Protein AF-A0A7X7ASI9-F1 (afdb_monomer_lite)

Sequence (120 aa):
MNRLFRPIKEGFKGLFRHFGMSLSAISAVTVTLVILGSFILLYENIQSITTRIEESVQIYVKIERNAEDNVDAQTAQMDSIDGVATITFISKEEEIQNWIEQLGPEYEPYQSENNPLLDA

Secondary structure (DSSP, 8-state):
--GGGHHHHHHHHHHHHTHHHHHHHHHHHHHHHHHHHHHHHHHHHHHHHHHHHHHHT-------TT--S-HHHHHHHHHTSTT--------HHHHHHHHHHHH-GGGGGGTTS-------

Foldseek 3Di:
DDPPCVVVVVVVVVCVVPVVVNVVVVVVVVVVVVVVVVVVVVVVVVVVVVVVVVVVPDDDDFDDPPPDDDVPVVVVVVVPDPPDDDDDKDALLRVLVVCCVPVHDVSVVLNPDPRPGGID

Radius of gyration: 29.68 Å; chains: 1; bounding box: 71×32×71 Å

Structure (mmCIF, N/CA/C/O backbone):
data_AF-A0A7X7ASI9-F1
#
_entry.id   AF-A0A7X7ASI9-F1
#
loop_
_atom_site.group_PDB
_atom_site.id
_atom_site.type_symbol
_atom_site.label_atom_id
_atom_site.label_alt_id
_atom_site.label_comp_id
_atom_site.label_asym_id
_atom_site.label_entity_id
_atom_site.label_seq_id
_atom_site.pdbx_PDB_ins_code
_atom_site.Cartn_x
_atom_site.Cartn_y
_atom_site.Cartn_z
_atom_site.occupancy
_atom_site.B_iso_or_equiv
_atom_site.auth_seq_id
_atom_site.auth_comp_id
_atom_site.auth_asym_id
_atom_site.auth_atom_id
_atom_site.pdbx_PDB_model_num
ATOM 1 N N . MET A 1 1 ? 48.866 1.786 -21.055 1.00 53.94 1 MET A N 1
ATOM 2 C CA . MET A 1 1 ? 47.589 2.521 -21.189 1.00 53.94 1 MET A CA 1
ATOM 3 C C . MET A 1 1 ? 46.451 1.540 -21.508 1.00 53.94 1 MET A C 1
ATOM 5 O O . MET A 1 1 ? 46.259 1.150 -22.650 1.00 53.94 1 MET A O 1
ATOM 9 N N . ASN A 1 2 ? 45.811 1.037 -20.451 1.00 63.94 2 ASN A N 1
ATOM 10 C CA . ASN A 1 2 ? 44.499 0.381 -20.319 1.00 63.94 2 ASN A CA 1
ATOM 11 C C . ASN A 1 2 ? 43.841 -0.306 -21.544 1.00 63.94 2 ASN A C 1
ATOM 13 O O . ASN A 1 2 ? 42.882 0.205 -22.119 1.00 63.94 2 ASN A O 1
ATOM 17 N N . ARG A 1 3 ? 44.267 -1.542 -21.859 1.00 75.50 3 ARG A N 1
ATOM 18 C CA . ARG A 1 3 ? 43.622 -2.430 -22.858 1.00 75.50 3 ARG A CA 1
ATOM 19 C C . ARG A 1 3 ? 42.165 -2.794 -22.518 1.00 75.50 3 ARG A C 1
ATOM 21 O O . ARG A 1 3 ? 41.382 -3.012 -23.432 1.00 75.50 3 ARG A O 1
ATOM 28 N N . LEU A 1 4 ? 41.799 -2.790 -21.233 1.00 81.94 4 LEU A N 1
ATOM 29 C CA . LEU A 1 4 ? 40.447 -3.088 -20.728 1.00 81.94 4 LEU A CA 1
ATOM 30 C C . LEU A 1 4 ? 39.385 -2.050 -21.120 1.00 81.94 4 LEU A C 1
ATOM 32 O O . LEU A 1 4 ? 38.223 -2.395 -21.284 1.00 81.94 4 LEU A O 1
ATOM 36 N N . PHE A 1 5 ? 39.773 -0.789 -21.315 1.00 83.81 5 PHE A N 1
ATOM 37 C CA . PHE A 1 5 ? 38.831 0.283 -21.661 1.00 83.81 5 PHE A CA 1
ATOM 38 C C . PHE A 1 5 ? 38.628 0.433 -23.174 1.00 83.81 5 PHE A C 1
ATOM 40 O O . PHE A 1 5 ? 37.721 1.137 -23.621 1.00 83.81 5 PHE A O 1
ATOM 47 N N . ARG A 1 6 ? 39.465 -0.230 -23.984 1.00 85.06 6 ARG A N 1
ATOM 48 C CA . ARG A 1 6 ? 39.399 -0.148 -25.445 1.00 85.06 6 ARG A CA 1
ATOM 49 C C . ARG A 1 6 ? 38.100 -0.744 -26.021 1.00 85.06 6 ARG A C 1
ATOM 51 O O . ARG A 1 6 ? 37.491 -0.050 -26.830 1.00 85.06 6 ARG A O 1
ATOM 58 N N . PRO A 1 7 ? 37.616 -1.924 -25.580 1.00 86.06 7 PRO A N 1
ATOM 59 C CA . PRO A 1 7 ? 36.377 -2.515 -26.090 1.00 86.06 7 PRO A CA 1
ATOM 60 C C . PRO A 1 7 ? 35.137 -1.674 -25.781 1.00 86.06 7 PRO A C 1
ATOM 62 O O . PRO A 1 7 ? 34.274 -1.525 -26.636 1.00 86.06 7 PRO A O 1
ATOM 65 N N . ILE A 1 8 ? 35.071 -1.059 -24.594 1.00 88.25 8 ILE A N 1
ATOM 66 C CA . ILE A 1 8 ? 33.978 -0.147 -24.221 1.00 88.25 8 ILE A CA 1
ATOM 67 C C . ILE A 1 8 ? 33.984 1.064 -25.161 1.00 88.25 8 ILE A C 1
ATOM 69 O O . ILE A 1 8 ? 32.969 1.390 -25.770 1.00 88.25 8 ILE A O 1
ATOM 73 N N . LYS A 1 9 ? 35.150 1.692 -25.359 1.00 87.00 9 LYS A N 1
ATOM 74 C CA . LYS A 1 9 ? 35.304 2.833 -26.274 1.00 87.00 9 LYS A CA 1
ATOM 75 C C . LYS A 1 9 ? 34.948 2.479 -27.724 1.00 87.00 9 LYS A C 1
ATOM 77 O O . LYS A 1 9 ? 34.314 3.278 -28.411 1.00 87.00 9 LYS A O 1
ATOM 82 N N . GLU A 1 10 ? 35.359 1.306 -28.197 1.00 85.69 10 GLU A N 1
ATOM 83 C CA . GLU A 1 10 ? 35.044 0.806 -29.541 1.00 85.69 10 GLU A CA 1
ATOM 84 C C . GLU A 1 10 ? 33.550 0.477 -29.689 1.00 85.69 10 GLU A C 1
ATOM 86 O O . GLU A 1 10 ? 32.953 0.843 -30.701 1.00 85.69 10 GLU A O 1
ATOM 91 N N . GLY A 1 11 ? 32.924 -0.103 -28.661 1.00 84.44 11 GLY A N 1
ATOM 92 C CA . GLY A 1 11 ? 31.486 -0.372 -28.608 1.00 84.44 11 GLY A CA 1
ATOM 93 C C . GLY A 1 11 ? 30.643 0.902 -28.664 1.00 84.44 11 GLY A C 1
ATOM 94 O O . GLY A 1 11 ? 29.754 1.008 -29.506 1.00 84.44 11 GLY A O 1
ATOM 95 N N . PHE A 1 12 ? 30.978 1.918 -27.859 1.00 86.12 12 PHE A N 1
ATOM 96 C CA . PHE A 1 12 ? 30.334 3.236 -27.931 1.00 86.12 12 PHE A CA 1
ATOM 97 C C . PHE A 1 12 ? 30.513 3.879 -29.312 1.00 86.12 12 PHE A C 1
ATOM 99 O O . PHE A 1 12 ? 29.557 4.392 -29.890 1.00 86.12 12 PHE A O 1
ATOM 106 N N . LYS A 1 13 ? 31.717 3.810 -29.894 1.00 85.44 13 LYS A N 1
ATOM 107 C CA . LYS A 1 13 ? 31.961 4.323 -31.251 1.00 85.44 13 LYS A CA 1
ATOM 108 C C . LYS A 1 13 ? 31.124 3.581 -32.305 1.00 85.44 13 LYS A C 1
ATOM 110 O O . LYS A 1 13 ? 30.665 4.202 -33.262 1.00 85.44 13 LYS A O 1
ATOM 115 N N . GLY A 1 14 ? 30.906 2.278 -32.122 1.00 83.88 14 GLY A N 1
ATOM 116 C CA . GLY A 1 14 ? 30.018 1.457 -32.946 1.00 83.88 14 GLY A CA 1
ATOM 117 C C . GLY A 1 14 ? 28.549 1.875 -32.842 1.00 83.88 14 GLY A C 1
ATOM 1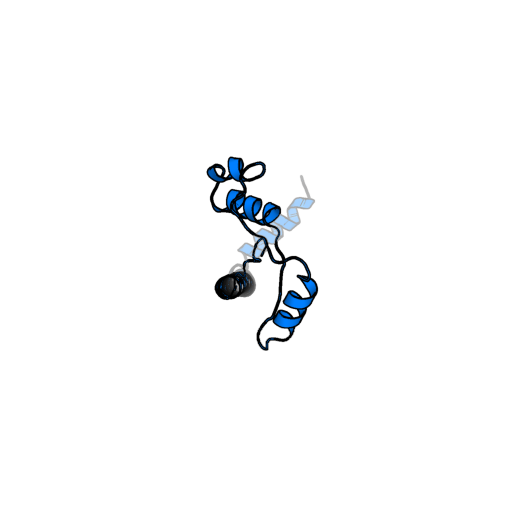18 O O . GLY A 1 14 ? 27.908 2.057 -33.873 1.00 83.88 14 GLY A O 1
ATOM 119 N N . LEU A 1 15 ? 28.056 2.115 -31.623 1.00 83.81 15 LEU A N 1
ATOM 120 C CA . LEU A 1 15 ? 26.712 2.640 -31.339 1.00 83.81 15 LEU A CA 1
ATOM 121 C C . LEU A 1 15 ? 26.442 3.965 -32.066 1.00 83.81 15 LEU A C 1
ATOM 123 O O . LEU A 1 15 ? 25.432 4.097 -32.751 1.00 83.81 15 LEU A O 1
ATOM 127 N N . PHE A 1 16 ? 27.371 4.923 -31.988 1.00 81.19 16 PHE A N 1
ATOM 128 C CA . PHE A 1 16 ? 27.230 6.206 -32.689 1.00 81.19 16 PHE A CA 1
ATOM 129 C C . PHE A 1 16 ? 27.257 6.058 -34.214 1.00 81.19 16 PHE A C 1
ATOM 131 O O . PHE A 1 16 ? 26.543 6.770 -34.915 1.00 81.19 16 PHE A O 1
ATOM 138 N N . ARG A 1 17 ? 28.053 5.125 -34.752 1.00 86.06 17 ARG A N 1
ATOM 139 C CA . ARG A 1 17 ? 28.129 4.894 -36.204 1.00 86.06 17 ARG A CA 1
ATOM 140 C C . ARG A 1 17 ? 26.894 4.175 -36.759 1.00 86.06 17 ARG A C 1
ATOM 142 O O . ARG A 1 17 ? 26.557 4.374 -37.921 1.00 86.06 17 ARG A O 1
ATOM 149 N N . HIS A 1 18 ? 26.218 3.369 -35.941 1.00 88.00 18 HIS A N 1
ATOM 150 C CA . HIS A 1 18 ? 25.003 2.628 -36.297 1.00 88.00 18 HIS A CA 1
ATOM 151 C C . HIS A 1 18 ? 23.768 3.149 -35.550 1.00 88.00 18 HIS A C 1
ATOM 153 O O . HIS A 1 18 ? 22.885 2.378 -35.172 1.00 88.00 18 HIS A O 1
ATOM 159 N N . PHE A 1 19 ? 23.691 4.472 -35.376 1.00 82.50 19 PHE A N 1
ATOM 160 C CA . PHE A 1 19 ? 22.685 5.123 -34.539 1.00 82.50 19 PHE A CA 1
ATOM 161 C C . PHE A 1 19 ? 21.245 4.731 -34.895 1.00 82.50 19 PHE A C 1
ATOM 163 O O . PHE A 1 19 ? 20.459 4.456 -33.999 1.00 82.50 19 PHE A O 1
ATOM 170 N N . GLY A 1 20 ? 20.907 4.620 -36.185 1.00 87.38 20 GLY A N 1
ATOM 171 C CA . GLY A 1 20 ? 19.554 4.243 -36.613 1.00 87.38 20 GLY A CA 1
ATOM 172 C C . GLY A 1 20 ? 19.117 2.850 -36.138 1.00 87.38 20 GLY A C 1
ATOM 173 O O . GLY A 1 20 ? 18.009 2.690 -35.633 1.00 87.38 20 GLY A O 1
ATOM 174 N N . MET A 1 21 ? 19.997 1.848 -36.235 1.00 89.31 21 MET A N 1
ATOM 175 C CA . MET A 1 21 ? 19.692 0.483 -35.784 1.00 89.31 21 MET A CA 1
ATOM 176 C C . MET A 1 21 ? 19.679 0.393 -34.254 1.00 89.31 21 MET A C 1
ATOM 178 O O . MET A 1 21 ? 18.785 -0.219 -33.674 1.00 89.31 21 MET A O 1
ATOM 182 N N . SER A 1 22 ? 20.640 1.038 -33.588 1.00 90.00 22 SER A N 1
ATOM 183 C CA . SER A 1 22 ? 20.700 1.055 -32.127 1.00 90.00 22 SER A CA 1
ATOM 184 C C . SER A 1 22 ? 19.521 1.799 -31.498 1.00 90.00 22 SER A C 1
ATOM 186 O O . SER A 1 22 ? 18.979 1.328 -30.502 1.00 90.00 22 SER A O 1
ATOM 188 N N . LEU A 1 23 ? 19.073 2.908 -32.093 1.00 89.81 23 LEU A N 1
ATOM 189 C CA . LEU A 1 23 ? 17.911 3.662 -31.621 1.00 89.81 23 LEU A CA 1
ATOM 190 C C . LEU A 1 23 ? 16.630 2.827 -31.704 1.00 89.81 23 LEU A C 1
ATOM 192 O O . LEU A 1 23 ? 15.835 2.850 -30.771 1.00 89.81 23 LEU A O 1
ATOM 196 N N . SER A 1 24 ? 16.463 2.052 -32.781 1.00 91.56 24 SER A N 1
ATOM 197 C CA . SER A 1 24 ? 15.323 1.142 -32.938 1.00 91.56 24 SER A CA 1
ATOM 198 C C . SER A 1 24 ? 15.297 0.038 -31.879 1.00 91.56 24 SER A C 1
ATOM 200 O O . SER A 1 24 ? 14.227 -0.343 -31.415 1.00 91.56 24 SER A O 1
ATOM 202 N N . ALA A 1 25 ? 16.459 -0.501 -31.506 1.00 92.44 25 ALA A N 1
ATOM 203 C CA . ALA A 1 25 ? 16.537 -1.512 -30.456 1.00 92.44 25 ALA A CA 1
ATOM 204 C C . ALA A 1 25 ? 16.245 -0.906 -29.074 1.00 92.44 25 ALA A C 1
ATOM 206 O O . ALA A 1 25 ? 15.501 -1.490 -28.289 1.00 92.44 25 ALA A O 1
ATOM 207 N N . ILE A 1 26 ? 16.786 0.286 -28.796 1.00 93.25 26 ILE A N 1
ATOM 208 C CA . ILE A 1 26 ? 16.541 1.004 -27.540 1.00 93.25 26 ILE A CA 1
ATOM 209 C C . ILE A 1 26 ? 15.058 1.345 -27.408 1.00 93.25 26 ILE A C 1
ATOM 211 O O . ILE A 1 26 ? 14.484 1.062 -26.365 1.00 93.25 26 ILE A O 1
ATOM 215 N N . SER A 1 27 ? 14.419 1.884 -28.451 1.00 94.31 27 SER A N 1
ATOM 216 C CA . SER A 1 27 ? 13.003 2.260 -28.390 1.00 94.31 27 SER A CA 1
ATOM 217 C C . SER A 1 27 ? 12.095 1.060 -28.136 1.00 94.31 27 SER A C 1
AT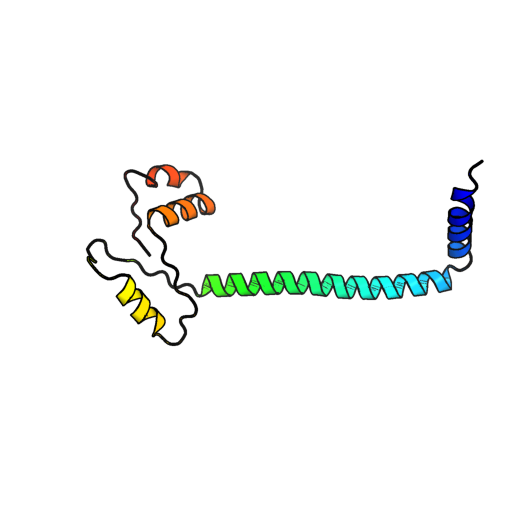OM 219 O O . SER A 1 27 ? 11.187 1.159 -27.315 1.00 94.31 27 SER A O 1
ATOM 221 N N . ALA A 1 28 ? 12.370 -0.088 -28.762 1.00 94.44 28 ALA A N 1
ATOM 222 C CA . ALA A 1 28 ? 11.625 -1.318 -28.513 1.00 94.44 28 ALA A CA 1
ATOM 223 C C . ALA A 1 28 ? 11.711 -1.744 -27.037 1.00 94.44 28 ALA A C 1
ATOM 225 O O . ALA A 1 28 ? 10.687 -2.022 -26.415 1.00 94.44 28 ALA A O 1
ATOM 226 N N . VAL A 1 29 ? 12.914 -1.726 -26.453 1.00 96.19 29 VAL A N 1
ATOM 227 C CA . VAL A 1 29 ? 13.122 -2.039 -25.028 1.00 96.19 29 VAL A CA 1
ATOM 228 C C . VAL A 1 29 ? 12.499 -0.975 -24.120 1.00 96.19 29 VAL A C 1
ATOM 230 O O . VAL A 1 29 ? 11.932 -1.294 -23.081 1.00 96.19 29 VAL A O 1
ATOM 233 N N . THR A 1 30 ? 12.560 0.302 -24.492 1.00 97.38 30 THR A N 1
ATOM 234 C CA . THR A 1 30 ? 11.916 1.374 -23.726 1.00 97.38 30 THR A CA 1
ATOM 235 C C . THR A 1 30 ? 10.407 1.181 -23.684 1.00 97.38 30 THR A C 1
ATOM 237 O O . THR A 1 30 ? 9.824 1.299 -22.614 1.00 97.38 30 THR A O 1
ATOM 240 N N . VAL A 1 31 ? 9.770 0.842 -24.807 1.00 97.44 31 VAL A N 1
ATOM 241 C CA . VAL A 1 31 ? 8.322 0.593 -24.849 1.00 97.44 31 VAL A CA 1
ATOM 242 C C . VAL A 1 31 ? 7.946 -0.575 -23.941 1.00 97.44 31 VAL A C 1
ATOM 244 O O . VAL A 1 31 ? 6.996 -0.452 -23.172 1.00 97.44 31 VAL A O 1
ATOM 247 N N . THR A 1 32 ? 8.700 -1.677 -23.960 1.00 97.12 32 THR A N 1
ATOM 248 C CA . THR A 1 32 ? 8.407 -2.812 -23.072 1.00 97.12 32 THR A CA 1
ATOM 249 C C . THR A 1 32 ? 8.599 -2.458 -21.600 1.00 97.12 32 THR A C 1
ATOM 251 O O . THR A 1 32 ? 7.760 -2.827 -20.782 1.00 97.12 32 THR A O 1
ATOM 254 N N . LEU A 1 33 ? 9.642 -1.697 -21.254 1.00 97.75 33 LEU A N 1
ATOM 255 C CA . LEU A 1 33 ? 9.862 -1.217 -19.887 1.00 97.75 33 LEU A CA 1
ATOM 256 C C . LEU A 1 33 ? 8.783 -0.236 -19.428 1.00 97.75 33 LEU A C 1
ATOM 258 O O . LEU A 1 33 ? 8.363 -0.306 -18.278 1.00 97.75 33 LEU A O 1
ATOM 262 N N . VAL A 1 34 ? 8.316 0.653 -20.306 1.00 98.06 34 VAL A N 1
ATOM 263 C CA . VAL A 1 34 ? 7.216 1.576 -20.001 1.00 98.06 34 VAL A CA 1
ATOM 264 C C . VAL A 1 34 ? 5.942 0.792 -19.729 1.00 98.06 34 VAL A C 1
ATOM 266 O O . VAL A 1 34 ? 5.316 1.015 -18.702 1.00 98.06 34 VAL A O 1
ATOM 269 N N . ILE A 1 35 ? 5.595 -0.166 -20.592 1.00 97.94 35 ILE A N 1
ATOM 270 C CA . ILE A 1 35 ? 4.415 -1.015 -20.396 1.00 97.94 35 ILE A CA 1
ATOM 271 C C . ILE A 1 35 ? 4.525 -1.787 -19.074 1.00 97.94 35 ILE A C 1
ATOM 273 O O . ILE A 1 35 ? 3.591 -1.765 -18.276 1.00 97.94 35 ILE A O 1
ATOM 277 N N . LEU A 1 36 ? 5.672 -2.422 -18.808 1.00 98.00 36 LEU A N 1
ATOM 278 C CA . LEU A 1 36 ? 5.912 -3.147 -17.559 1.00 98.00 36 LEU A CA 1
ATOM 279 C C . LEU A 1 36 ? 5.800 -2.226 -16.335 1.00 98.00 36 LEU A C 1
ATOM 281 O O . LEU A 1 36 ? 5.127 -2.568 -15.367 1.00 98.00 36 LEU A O 1
ATOM 285 N N . GLY A 1 37 ? 6.418 -1.046 -16.388 1.00 97.81 37 GLY A N 1
ATOM 286 C CA . GLY A 1 37 ? 6.343 -0.048 -15.325 1.00 97.81 37 GLY A CA 1
ATOM 287 C C . GLY A 1 37 ? 4.913 0.434 -15.085 1.00 97.81 37 GLY A C 1
ATOM 288 O O . GLY A 1 37 ? 4.484 0.529 -13.939 1.00 97.81 37 GLY A O 1
ATOM 289 N N . SER A 1 38 ? 4.139 0.664 -16.149 1.00 97.75 38 SER A N 1
ATOM 290 C CA . SER A 1 38 ? 2.720 1.007 -16.044 1.00 97.75 38 SER A CA 1
ATOM 291 C C . SER A 1 38 ? 1.913 -0.098 -15.369 1.00 97.75 38 SER A C 1
ATOM 293 O O . SER A 1 38 ? 1.084 0.211 -14.520 1.00 97.75 38 SER A O 1
ATOM 295 N N . PHE A 1 39 ? 2.168 -1.373 -15.679 1.00 97.75 39 PHE A N 1
ATOM 296 C CA . PHE A 1 39 ? 1.494 -2.483 -15.001 1.00 97.75 39 PHE A CA 1
ATOM 297 C C . PHE A 1 39 ? 1.810 -2.547 -13.510 1.00 97.75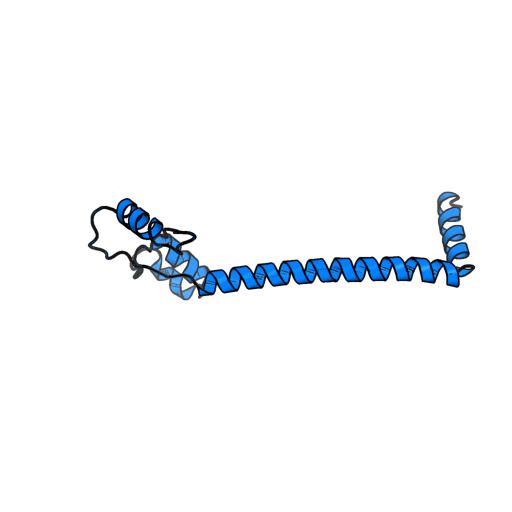 39 PHE A C 1
ATOM 299 O O . PHE A 1 39 ? 0.899 -2.782 -12.725 1.00 97.75 39 PHE A O 1
ATOM 306 N N . ILE A 1 40 ? 3.060 -2.304 -13.113 1.00 97.38 40 ILE A N 1
ATOM 307 C CA . ILE A 1 40 ? 3.435 -2.266 -11.693 1.00 97.38 40 ILE A CA 1
ATOM 308 C C . ILE A 1 40 ? 2.691 -1.129 -10.983 1.00 97.38 40 ILE A C 1
ATOM 310 O O . ILE A 1 40 ? 2.077 -1.354 -9.946 1.00 97.38 40 ILE A O 1
ATOM 314 N N . LEU A 1 41 ? 2.674 0.073 -11.569 1.00 97.06 41 LEU A N 1
ATOM 315 C CA . LEU A 1 41 ? 1.943 1.210 -10.999 1.00 97.06 41 LEU A CA 1
ATOM 316 C C . LEU A 1 41 ? 0.438 0.936 -10.884 1.00 97.06 41 LEU A C 1
ATOM 318 O O . LEU A 1 41 ? -0.174 1.281 -9.877 1.00 97.06 41 LEU A O 1
ATOM 322 N N . LEU A 1 42 ? -0.156 0.311 -11.903 1.00 96.56 42 LEU A N 1
ATOM 323 C CA . LEU A 1 42 ? -1.564 -0.080 -11.883 1.00 96.56 42 LEU A CA 1
ATOM 324 C C . LEU A 1 42 ? -1.844 -1.145 -10.824 1.00 96.56 42 LEU A C 1
ATOM 326 O O . LEU A 1 42 ? -2.842 -1.034 -10.123 1.00 96.56 42 LEU A O 1
ATOM 330 N N . TYR A 1 43 ? -0.980 -2.151 -10.696 1.00 96.00 43 TYR A N 1
ATOM 331 C CA . TYR A 1 43 ? -1.121 -3.207 -9.698 1.00 96.00 43 TYR A CA 1
ATOM 332 C C . TYR A 1 43 ? -1.150 -2.624 -8.284 1.00 96.00 43 TYR A C 1
ATOM 334 O O . TYR A 1 43 ? -2.114 -2.851 -7.560 1.00 96.00 43 TYR A O 1
ATOM 342 N N . GLU A 1 44 ? -0.162 -1.802 -7.931 1.00 96.25 44 GLU A N 1
ATOM 343 C CA . GLU A 1 44 ? -0.106 -1.146 -6.618 1.00 96.25 44 GLU A CA 1
ATOM 344 C C . GLU A 1 44 ? -1.321 -0.238 -6.382 1.00 96.25 44 GLU A C 1
ATOM 346 O O . GLU A 1 44 ? -1.889 -0.201 -5.290 1.00 96.25 44 GLU A O 1
ATOM 351 N N . ASN A 1 45 ? -1.775 0.471 -7.421 1.00 96.25 45 ASN A N 1
ATOM 352 C CA . ASN A 1 45 ? -2.957 1.316 -7.311 1.00 96.25 45 ASN A CA 1
ATOM 353 C C . ASN A 1 45 ? -4.233 0.501 -7.064 1.00 96.25 45 ASN A C 1
ATOM 355 O O . ASN A 1 45 ? -5.023 0.869 -6.199 1.00 96.25 45 ASN A O 1
ATOM 359 N N . ILE A 1 46 ? -4.413 -0.615 -7.776 1.00 94.81 46 ILE A N 1
ATOM 360 C CA . ILE A 1 46 ? -5.545 -1.524 -7.577 1.00 94.81 46 ILE A CA 1
ATOM 361 C C . ILE A 1 46 ? -5.510 -2.113 -6.170 1.00 94.81 46 ILE A C 1
ATOM 363 O O . ILE A 1 46 ? -6.541 -2.099 -5.509 1.00 94.81 46 ILE A O 1
ATOM 367 N N . GLN A 1 47 ? -4.348 -2.567 -5.687 1.00 92.19 47 GLN A N 1
ATOM 368 C CA . GLN A 1 47 ? -4.225 -3.078 -4.318 1.00 92.19 47 GLN A CA 1
ATOM 369 C C . GLN A 1 47 ? -4.650 -2.021 -3.293 1.00 92.19 47 GLN A C 1
ATOM 371 O O . GLN A 1 47 ? -5.491 -2.297 -2.443 1.00 92.19 47 GLN A O 1
ATOM 376 N N . SER A 1 48 ? -4.172 -0.779 -3.435 1.00 91.25 48 SER A N 1
ATOM 377 C CA . SER A 1 48 ? -4.588 0.313 -2.547 1.00 91.25 48 SER A CA 1
ATOM 378 C C . SER A 1 48 ? -6.089 0.608 -2.625 1.00 91.25 48 SER A C 1
ATOM 380 O O . SER A 1 48 ? -6.699 0.902 -1.599 1.00 91.25 48 SER A O 1
ATOM 382 N N . ILE A 1 49 ? -6.700 0.543 -3.812 1.00 90.81 49 ILE A N 1
ATOM 383 C CA . ILE A 1 49 ? -8.149 0.733 -3.971 1.00 90.81 49 ILE A CA 1
ATOM 384 C C . ILE A 1 49 ? -8.917 -0.394 -3.279 1.00 90.81 49 ILE A C 1
ATOM 386 O O . ILE A 1 49 ? -9.868 -0.104 -2.560 1.00 90.81 49 ILE A O 1
ATOM 390 N N . THR A 1 50 ? -8.508 -1.650 -3.467 1.00 88.44 50 THR A N 1
ATOM 391 C CA . THR A 1 50 ? -9.143 -2.807 -2.827 1.00 88.44 50 THR A CA 1
ATOM 392 C C . THR A 1 50 ? -9.114 -2.668 -1.311 1.00 88.44 50 THR A C 1
ATOM 394 O O . THR A 1 50 ? -10.174 -2.704 -0.697 1.00 88.44 50 THR A O 1
ATOM 397 N N . THR A 1 51 ? -7.948 -2.388 -0.719 1.00 85.38 51 THR A N 1
ATOM 398 C CA . THR A 1 51 ? -7.830 -2.199 0.736 1.00 85.38 51 THR A CA 1
ATOM 399 C C . THR A 1 51 ? -8.704 -1.048 1.234 1.00 85.38 51 THR A C 1
ATOM 401 O O . THR A 1 51 ? -9.417 -1.202 2.216 1.00 85.38 51 THR A O 1
ATOM 404 N N . ARG A 1 52 ? -8.750 0.087 0.522 1.00 82.81 52 ARG A N 1
ATOM 405 C CA . ARG A 1 52 ? -9.626 1.215 0.897 1.00 82.81 52 ARG A CA 1
ATOM 406 C C . ARG A 1 52 ? -11.114 0.865 0.830 1.00 82.81 52 ARG A C 1
ATOM 408 O O . ARG A 1 52 ? -11.906 1.386 1.615 1.00 82.81 52 ARG A O 1
ATOM 415 N N . ILE A 1 53 ? -11.518 0.041 -0.136 1.00 84.50 53 ILE A N 1
ATOM 416 C CA . ILE A 1 53 ? -12.903 -0.432 -0.245 1.00 84.50 53 ILE A CA 1
ATOM 417 C C . ILE A 1 53 ? -13.214 -1.395 0.902 1.00 84.50 53 ILE A C 1
ATOM 419 O O . ILE A 1 53 ? -14.263 -1.251 1.520 1.00 84.50 53 ILE A O 1
ATOM 423 N N . GLU A 1 54 ? -12.313 -2.326 1.217 1.00 78.81 54 GLU A N 1
ATOM 424 C CA . GLU A 1 54 ? -12.452 -3.234 2.363 1.00 78.81 54 GLU A CA 1
ATOM 425 C C . GLU A 1 54 ? -12.581 -2.458 3.679 1.00 78.81 54 GLU A C 1
ATOM 427 O O . GLU A 1 54 ? -13.517 -2.701 4.435 1.00 78.81 54 GLU A O 1
ATOM 432 N N . GLU A 1 55 ? -11.722 -1.458 3.905 1.00 79.00 55 GLU A N 1
ATOM 433 C CA . GLU A 1 55 ? -11.799 -0.535 5.047 1.00 79.00 55 GLU A CA 1
ATOM 434 C C . GLU A 1 55 ? -13.150 0.193 5.113 1.00 79.00 55 GLU A C 1
ATOM 436 O O . GLU A 1 55 ? -13.717 0.373 6.188 1.00 79.00 55 GLU A O 1
ATOM 441 N N . SER A 1 56 ? -13.713 0.577 3.963 1.00 76.31 56 SER A N 1
ATOM 442 C CA . SER A 1 56 ? -15.008 1.269 3.902 1.00 76.31 56 SER A CA 1
ATOM 443 C C . SER A 1 56 ? -16.204 0.372 4.251 1.00 76.31 56 SER A C 1
ATOM 445 O O . SER A 1 56 ? -17.287 0.891 4.519 1.00 76.31 56 SER A O 1
ATOM 447 N N . VAL A 1 57 ? -16.041 -0.956 4.225 1.00 81.31 57 VAL A N 1
ATOM 448 C CA . VAL A 1 57 ? -17.106 -1.947 4.482 1.00 81.31 57 VAL A CA 1
ATOM 449 C C . VAL A 1 57 ? -16.918 -2.631 5.849 1.00 81.31 57 VAL A C 1
ATOM 451 O O . VAL A 1 57 ? -17.514 -3.665 6.136 1.00 81.31 57 VAL A O 1
ATOM 454 N N . GLN A 1 58 ? -16.126 -2.039 6.743 1.00 80.25 58 GLN A N 1
ATOM 455 C CA . GLN A 1 58 ? -15.974 -2.535 8.109 1.00 80.25 58 GLN A CA 1
ATOM 456 C C . GLN A 1 58 ? -17.191 -2.172 8.972 1.00 80.25 58 GLN A C 1
ATOM 458 O O . GLN A 1 58 ? -17.647 -1.027 8.999 1.00 80.25 58 GLN A O 1
ATOM 463 N N . ILE A 1 59 ? -17.712 -3.158 9.706 1.00 82.00 59 ILE A N 1
ATOM 464 C CA . ILE A 1 59 ? -18.751 -2.962 10.720 1.00 82.00 59 ILE A CA 1
ATOM 465 C C . ILE A 1 59 ? -18.078 -3.061 12.082 1.00 82.00 59 ILE A C 1
ATOM 467 O O . ILE A 1 59 ? -17.546 -4.107 12.439 1.00 82.00 59 ILE A O 1
ATOM 471 N N . TYR A 1 60 ? -18.118 -1.969 12.837 1.00 83.12 60 TYR A N 1
ATOM 472 C CA . TYR A 1 60 ? -17.545 -1.906 14.174 1.00 83.12 60 TYR A CA 1
ATOM 473 C C . TYR A 1 60 ? -18.618 -2.260 15.214 1.00 83.12 60 TYR A C 1
ATOM 475 O O . TYR A 1 60 ? -19.627 -1.557 15.344 1.00 83.12 60 TYR A O 1
ATOM 483 N N . VAL A 1 61 ? -18.417 -3.362 15.935 1.00 83.44 61 VAL A N 1
ATOM 484 C CA . VAL A 1 61 ? -19.334 -3.875 16.963 1.00 83.44 61 VAL A CA 1
ATOM 485 C C . VAL A 1 61 ? -18.718 -3.598 18.331 1.00 83.44 61 VAL A C 1
ATOM 487 O O . VAL A 1 61 ? -17.523 -3.750 18.499 1.00 83.44 61 VAL A O 1
ATOM 490 N N . LYS A 1 62 ? -19.511 -3.142 19.306 1.00 84.31 62 LYS A N 1
ATOM 491 C CA . LYS A 1 62 ? -19.035 -2.877 20.675 1.00 84.31 62 LYS A CA 1
ATOM 492 C C . LYS A 1 62 ? -19.575 -3.929 21.621 1.00 84.31 62 LYS A C 1
ATOM 494 O O . LYS A 1 62 ? -20.788 -4.144 21.651 1.00 84.31 62 LYS A O 1
ATOM 499 N N . ILE A 1 63 ? -18.707 -4.499 22.446 1.00 81.44 63 ILE A N 1
ATOM 500 C CA . ILE A 1 63 ? -19.097 -5.417 23.511 1.00 81.44 63 ILE A CA 1
ATOM 501 C C . ILE A 1 63 ? -19.465 -4.601 24.754 1.00 81.44 63 ILE A C 1
ATOM 503 O O . ILE A 1 63 ? -18.697 -3.772 25.248 1.00 81.44 63 ILE A O 1
ATOM 507 N N . GLU A 1 64 ? -20.678 -4.796 25.267 1.00 79.69 64 GLU A N 1
ATOM 508 C CA . GLU A 1 64 ? -21.123 -4.110 26.481 1.00 79.69 64 GLU A CA 1
ATOM 509 C C . GLU A 1 64 ? -20.336 -4.586 27.714 1.00 79.69 64 GLU A C 1
ATOM 511 O O . GLU A 1 64 ? -20.079 -5.774 27.881 1.00 79.69 64 GLU A O 1
ATOM 516 N N . ARG A 1 65 ? -20.022 -3.672 28.649 1.00 70.00 65 ARG A N 1
ATOM 517 C CA . ARG A 1 65 ? -19.213 -3.963 29.859 1.00 70.00 65 ARG A CA 1
ATOM 518 C C . ARG A 1 65 ? -19.797 -5.046 30.778 1.00 70.00 65 ARG A C 1
ATOM 520 O O . ARG A 1 65 ? -19.073 -5.572 31.612 1.00 70.00 65 ARG A O 1
ATOM 527 N N . ASN A 1 66 ? -21.092 -5.331 30.648 1.00 67.00 66 ASN A N 1
ATOM 528 C CA . ASN A 1 66 ? -21.816 -6.317 31.453 1.00 67.00 66 ASN A CA 1
ATOM 529 C C . ASN A 1 66 ? -22.039 -7.645 30.712 1.00 67.00 66 ASN A C 1
ATOM 531 O O . ASN A 1 66 ? -22.771 -8.497 31.214 1.00 67.00 66 ASN A O 1
ATOM 535 N N . ALA A 1 67 ? -21.465 -7.817 29.518 1.00 65.56 67 ALA A N 1
ATOM 536 C CA . ALA A 1 67 ? -21.498 -9.079 28.794 1.00 65.56 67 ALA A CA 1
ATOM 537 C C . ALA A 1 67 ? -20.488 -10.053 29.425 1.00 65.56 67 ALA A C 1
ATOM 539 O O . ALA A 1 67 ? -19.424 -10.321 28.874 1.00 65.56 67 ALA A O 1
ATOM 540 N N . GLU A 1 68 ? -20.798 -10.549 30.623 1.00 57.88 68 GLU A N 1
ATOM 541 C CA . GLU A 1 68 ? -20.135 -11.743 31.140 1.00 57.88 68 GLU A CA 1
ATOM 542 C C . GLU A 1 68 ? -20.545 -12.934 30.265 1.00 57.88 68 GLU A C 1
ATOM 544 O O . GLU A 1 68 ? -21.729 -13.210 30.072 1.00 57.88 68 GLU A O 1
ATOM 549 N N . ASP A 1 69 ? -19.529 -13.616 29.743 1.00 60.84 69 ASP A N 1
ATOM 550 C CA . ASP A 1 69 ? -19.582 -14.908 29.070 1.00 60.84 69 ASP A CA 1
ATOM 551 C C . ASP A 1 69 ? -20.274 -14.948 27.701 1.00 60.84 69 ASP A C 1
ATOM 553 O O . ASP A 1 69 ? -21.460 -15.252 27.561 1.00 60.84 69 ASP A O 1
ATOM 557 N N . ASN A 1 70 ? -19.449 -14.773 26.659 1.00 69.19 70 ASN A N 1
ATOM 558 C CA . ASN A 1 70 ? -19.156 -15.793 25.632 1.00 69.19 70 ASN A CA 1
ATOM 559 C C . ASN A 1 70 ? -18.829 -15.122 24.281 1.00 69.19 70 ASN A C 1
ATOM 561 O O . ASN A 1 70 ? -19.557 -15.280 23.298 1.00 69.19 70 ASN A O 1
ATOM 565 N N . VAL A 1 71 ? -17.733 -14.348 24.246 1.00 71.69 71 VAL A N 1
ATOM 566 C CA . VAL A 1 71 ? -17.211 -13.694 23.026 1.00 71.69 71 VAL A CA 1
ATOM 567 C C . VAL A 1 71 ? -17.051 -14.712 21.891 1.00 71.69 71 VAL A C 1
ATOM 569 O O . VAL A 1 71 ? -17.405 -14.426 20.750 1.00 71.69 71 VAL A O 1
ATOM 572 N N . ASP A 1 72 ? -16.637 -15.939 22.211 1.00 75.25 72 ASP A N 1
ATOM 573 C CA . ASP A 1 72 ? -16.506 -17.032 21.243 1.00 75.25 72 ASP A CA 1
ATOM 574 C C . ASP A 1 72 ? -17.851 -17.425 20.609 1.00 75.25 72 ASP A C 1
ATOM 576 O O . ASP A 1 72 ? -17.943 -17.610 19.395 1.00 75.25 72 ASP A O 1
ATOM 580 N N . ALA A 1 73 ? -18.928 -17.514 21.398 1.00 78.25 73 ALA A N 1
ATOM 581 C CA . ALA A 1 73 ? -20.260 -17.813 20.870 1.00 78.25 73 ALA A CA 1
ATOM 582 C C . ALA A 1 73 ? -20.835 -16.661 20.034 1.00 78.25 73 ALA A C 1
ATOM 584 O O . ALA A 1 73 ? -21.516 -16.919 19.042 1.00 78.25 73 ALA A O 1
ATOM 585 N N . GLN A 1 74 ? -20.565 -15.407 20.409 1.00 79.12 74 GLN A N 1
ATOM 586 C CA . GLN A 1 74 ? -20.971 -14.236 19.622 1.00 79.12 74 GLN A CA 1
ATOM 587 C C . GLN A 1 74 ? -20.208 -14.174 18.293 1.00 79.12 74 GLN A C 1
ATOM 589 O O . GLN A 1 74 ? -20.816 -13.972 17.242 1.00 79.12 74 GLN A O 1
ATOM 594 N N . THR A 1 75 ? -18.907 -14.468 18.324 1.00 80.06 75 THR A N 1
ATOM 595 C CA . THR A 1 75 ? -18.055 -14.568 17.133 1.00 80.06 75 THR A CA 1
ATOM 596 C C . THR A 1 75 ? -18.559 -15.669 16.199 1.00 80.06 75 THR A C 1
ATOM 598 O O . THR A 1 75 ? -18.740 -15.428 15.010 1.00 80.06 75 THR A O 1
ATOM 601 N N . ALA A 1 76 ? -18.889 -16.854 16.725 1.00 82.31 76 ALA A N 1
ATOM 602 C CA . ALA A 1 76 ? -19.429 -17.956 15.926 1.00 82.31 76 ALA A CA 1
ATOM 603 C C . ALA A 1 76 ? -20.798 -17.633 15.295 1.00 82.31 76 ALA A C 1
ATOM 605 O O . ALA A 1 76 ? -21.097 -18.082 14.189 1.00 82.31 76 ALA A O 1
ATOM 606 N N . GLN A 1 77 ? -21.640 -16.848 15.976 1.00 84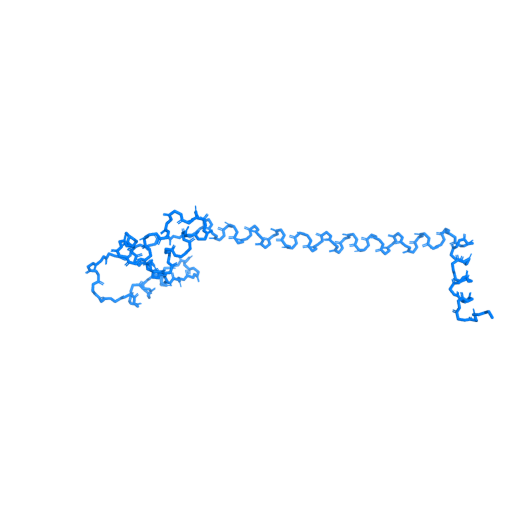.06 77 GLN A N 1
ATOM 607 C CA . GLN A 1 77 ? -22.901 -16.367 15.401 1.00 84.06 77 GLN A CA 1
ATOM 608 C C . GLN A 1 77 ? -22.655 -15.374 14.264 1.00 84.06 77 GLN A C 1
ATOM 610 O O . GLN A 1 77 ? -23.320 -15.466 13.234 1.00 84.06 77 GLN A O 1
ATOM 615 N N . MET A 1 78 ? -21.695 -14.463 14.420 1.00 84.50 78 MET A N 1
ATOM 616 C CA . MET A 1 78 ? -21.317 -13.518 13.368 1.00 84.50 78 MET A CA 1
ATOM 617 C C . MET A 1 78 ? -20.702 -14.220 12.154 1.00 84.50 78 MET A C 1
ATOM 619 O O . MET A 1 78 ? -21.027 -13.861 11.028 1.00 84.50 78 MET A O 1
ATOM 623 N N . ASP A 1 79 ? -19.887 -15.254 12.371 1.00 84.56 79 ASP A N 1
ATOM 624 C CA . ASP A 1 79 ? -19.260 -16.043 11.299 1.00 84.56 79 ASP A CA 1
ATOM 625 C C . ASP A 1 79 ? -20.302 -16.826 10.480 1.00 84.56 79 ASP A C 1
ATOM 627 O O . ASP A 1 79 ? -20.111 -17.125 9.305 1.00 84.56 79 ASP A O 1
ATOM 631 N N . SER A 1 80 ? -21.462 -17.113 11.083 1.00 86.69 80 SER A N 1
ATOM 632 C CA . SER A 1 80 ? -22.582 -17.768 10.398 1.00 86.69 80 SER A CA 1
ATOM 633 C C . SER A 1 80 ? -23.415 -16.837 9.502 1.00 86.69 80 SER A C 1
ATOM 635 O O . SER A 1 80 ? -24.329 -17.306 8.821 1.00 86.69 80 SER A O 1
ATOM 637 N N . ILE A 1 81 ? -23.136 -15.527 9.500 1.00 86.38 81 ILE A N 1
ATOM 638 C CA . ILE A 1 81 ? -23.846 -14.548 8.671 1.00 86.38 81 ILE A CA 1
ATOM 639 C C . ILE A 1 81 ? -23.244 -14.534 7.261 1.00 86.38 81 ILE A C 1
ATOM 641 O O . ILE A 1 81 ? -22.086 -14.168 7.063 1.00 86.38 81 ILE A O 1
ATOM 645 N N . ASP A 1 82 ? -24.065 -14.852 6.256 1.00 85.06 82 ASP A N 1
ATOM 646 C CA . ASP A 1 82 ? -23.668 -14.761 4.848 1.00 85.06 82 ASP A CA 1
ATOM 647 C C . ASP A 1 82 ? -23.198 -13.340 4.493 1.00 85.06 82 ASP A C 1
ATOM 649 O O . ASP A 1 82 ? -23.945 -12.365 4.603 1.00 85.06 82 ASP A O 1
ATOM 653 N N . GLY A 1 83 ? -21.955 -13.234 4.019 1.00 81.38 83 GLY A N 1
ATOM 654 C CA . GLY A 1 83 ? -21.324 -11.971 3.628 1.00 81.38 83 GLY A CA 1
ATOM 655 C C . GLY A 1 83 ? -20.298 -11.432 4.626 1.00 81.38 83 GLY A C 1
ATOM 656 O O . GLY A 1 83 ? -19.590 -10.484 4.288 1.00 81.38 83 GLY A O 1
ATOM 657 N N . VAL A 1 84 ? -20.158 -12.042 5.807 1.00 85.31 84 VAL A N 1
ATOM 658 C CA . VAL A 1 84 ? -19.026 -11.769 6.702 1.00 85.31 84 VAL A CA 1
ATOM 659 C C . VAL A 1 84 ? -17.797 -12.505 6.170 1.00 85.31 84 VAL A C 1
ATOM 661 O O . VAL A 1 84 ? -17.800 -13.724 6.037 1.00 85.31 84 VAL A O 1
ATOM 664 N N . ALA A 1 85 ? -16.757 -11.754 5.803 1.00 83.94 85 ALA A N 1
ATOM 665 C CA . ALA A 1 85 ? -15.517 -12.325 5.272 1.00 83.94 85 ALA A CA 1
ATOM 666 C C . ALA A 1 85 ? -14.487 -12.620 6.372 1.00 83.94 85 ALA A C 1
ATOM 668 O O . ALA A 1 85 ? -13.822 -13.653 6.330 1.00 83.94 85 ALA A O 1
ATOM 669 N N . THR A 1 86 ? -14.361 -11.710 7.343 1.00 84.56 86 THR A N 1
ATOM 670 C CA . THR A 1 86 ? -13.364 -11.772 8.418 1.00 84.56 86 THR A CA 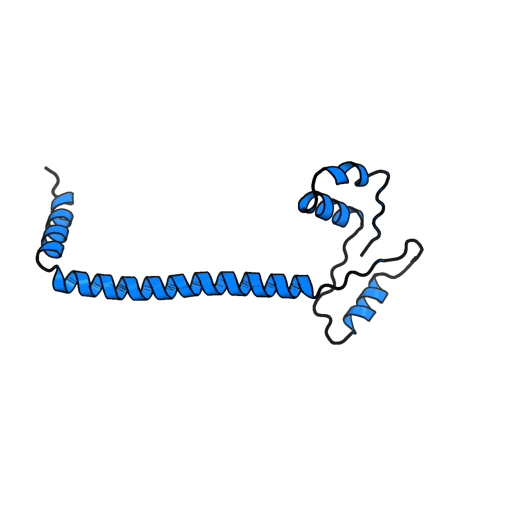1
ATOM 671 C C . THR A 1 86 ? -13.939 -11.135 9.678 1.00 84.56 86 THR A C 1
ATOM 673 O O . THR A 1 86 ? -14.605 -10.102 9.594 1.00 84.56 86 THR A O 1
ATOM 676 N N . ILE A 1 87 ? -13.643 -11.721 10.838 1.00 85.94 87 ILE A N 1
ATOM 677 C CA . ILE A 1 87 ? -13.931 -11.146 12.155 1.00 85.94 87 ILE A CA 1
ATOM 678 C C . ILE A 1 87 ? -12.605 -10.993 12.894 1.00 85.94 87 ILE A C 1
ATOM 680 O O . ILE A 1 87 ? -11.832 -11.949 12.981 1.00 85.94 87 ILE A O 1
ATOM 684 N N . THR A 1 88 ? -12.353 -9.800 13.425 1.00 86.25 88 THR A N 1
ATOM 685 C CA . THR A 1 88 ? -11.140 -9.483 14.181 1.00 86.25 88 THR A CA 1
ATOM 686 C C . THR A 1 88 ? -11.555 -8.874 15.506 1.00 86.25 88 THR A C 1
ATOM 688 O O . THR A 1 88 ? -12.156 -7.806 15.512 1.00 86.25 88 THR A O 1
ATOM 691 N N . PHE A 1 89 ? -11.2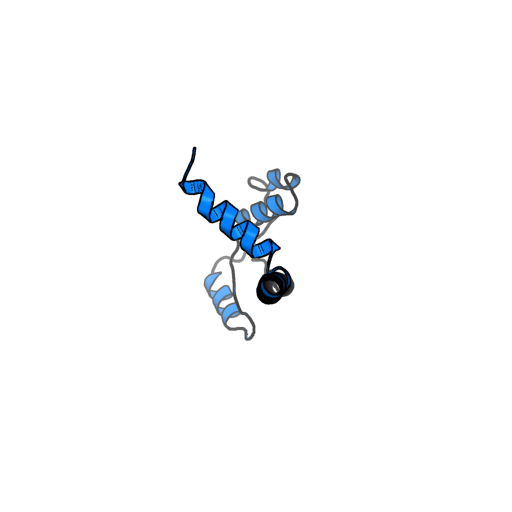27 -9.555 16.601 1.00 85.75 89 PHE A N 1
ATOM 692 C CA . PHE A 1 89 ? -11.400 -9.017 17.944 1.00 85.75 89 PHE A CA 1
ATOM 693 C C . PHE A 1 89 ? -10.260 -8.049 18.265 1.00 85.75 89 PHE A C 1
ATOM 695 O O . PHE A 1 89 ? -9.094 -8.392 18.058 1.00 85.75 89 PHE A O 1
ATOM 702 N N . ILE A 1 90 ? -10.595 -6.874 18.787 1.00 86.62 90 ILE A N 1
ATOM 703 C CA . ILE A 1 90 ? -9.659 -5.850 19.250 1.00 86.62 90 ILE A CA 1
ATOM 704 C C . ILE A 1 90 ? -10.033 -5.492 20.688 1.00 86.62 90 ILE A C 1
ATOM 706 O O . ILE A 1 90 ? -11.160 -5.088 20.981 1.00 86.62 90 ILE A O 1
ATOM 710 N N . SER A 1 91 ? -9.074 -5.604 21.609 1.00 87.62 91 SER A N 1
ATOM 711 C CA . SER A 1 91 ? -9.308 -5.144 22.979 1.00 87.62 91 SER A CA 1
ATOM 712 C C . SER A 1 91 ? -9.271 -3.620 23.054 1.00 87.62 91 SER A C 1
ATOM 714 O O . SER A 1 91 ? -8.581 -2.949 22.281 1.00 87.62 91 SER A O 1
ATOM 716 N N . LYS A 1 92 ? -9.944 -3.053 24.055 1.00 86.50 92 LYS A N 1
ATOM 717 C CA . LYS A 1 92 ? -9.905 -1.606 24.317 1.00 86.50 92 LYS A CA 1
ATOM 718 C C . LYS A 1 92 ? -8.479 -1.057 24.500 1.00 86.50 92 LYS A C 1
ATOM 720 O O . LYS A 1 92 ? -8.238 0.116 24.214 1.00 86.50 92 LYS A O 1
ATOM 725 N N . GLU A 1 93 ? -7.535 -1.862 25.002 1.00 87.06 93 GLU A N 1
ATOM 726 C CA . GLU A 1 93 ? -6.119 -1.488 25.154 1.00 87.06 93 GLU A CA 1
ATOM 727 C C . GLU A 1 93 ? -5.356 -1.446 23.826 1.00 87.06 93 GLU A C 1
ATOM 729 O O . GLU A 1 93 ? -4.438 -0.641 23.680 1.00 87.06 93 GLU A O 1
ATOM 734 N N . GLU A 1 94 ? -5.712 -2.298 22.867 1.00 87.31 94 GLU A N 1
ATOM 735 C CA . GLU A 1 94 ? -5.136 -2.272 21.521 1.00 87.31 94 GLU A CA 1
ATOM 736 C C . GLU A 1 94 ? -5.743 -1.126 20.703 1.00 87.31 94 GLU A C 1
ATOM 738 O O . GLU A 1 94 ? -5.032 -0.371 20.039 1.00 87.31 94 GLU A O 1
ATOM 743 N N . GLU A 1 95 ? -7.052 -0.907 20.823 1.00 87.69 95 GLU A N 1
ATOM 744 C CA . GLU A 1 95 ? -7.731 0.143 20.071 1.00 87.69 95 GLU A CA 1
ATOM 745 C C . GLU A 1 95 ? -7.244 1.552 20.435 1.00 87.69 95 GLU A C 1
ATOM 747 O O . GLU A 1 95 ? -7.081 2.404 19.557 1.00 87.69 95 GLU A O 1
ATOM 752 N N . ILE A 1 96 ? -6.948 1.806 21.715 1.00 89.38 96 ILE A N 1
ATOM 753 C CA . ILE A 1 96 ? -6.431 3.115 22.129 1.00 89.38 96 ILE A CA 1
ATOM 754 C C . ILE A 1 96 ? -5.043 3.397 21.534 1.00 89.38 96 ILE A C 1
ATOM 756 O O . ILE A 1 96 ? -4.720 4.553 21.264 1.00 89.38 96 ILE A O 1
ATOM 760 N N . GLN A 1 97 ? -4.235 2.364 21.266 1.00 89.38 97 GLN A N 1
ATOM 761 C CA . GLN A 1 97 ? -2.955 2.528 20.568 1.00 89.38 97 GLN A CA 1
ATOM 762 C C . GLN A 1 97 ? -3.184 2.933 19.110 1.00 89.38 97 GLN A C 1
ATOM 764 O O . GLN A 1 97 ? -2.586 3.908 18.656 1.00 89.38 97 GLN A O 1
ATOM 769 N N . ASN A 1 98 ? -4.129 2.283 18.422 1.00 88.25 98 ASN A N 1
ATOM 770 C CA . ASN A 1 98 ? -4.515 2.657 17.057 1.00 88.25 98 ASN A CA 1
ATOM 771 C C . ASN A 1 98 ? -5.006 4.110 16.982 1.00 88.25 98 ASN A C 1
ATOM 773 O O . ASN A 1 98 ? -4.653 4.843 16.058 1.00 88.25 98 ASN A O 1
ATOM 777 N N . TRP A 1 99 ? -5.780 4.564 17.972 1.00 88.25 99 TRP A N 1
ATOM 778 C CA . TRP A 1 99 ? -6.219 5.959 18.047 1.00 88.25 99 TRP A CA 1
ATOM 779 C C . TRP A 1 99 ? -5.045 6.923 18.211 1.00 88.25 99 TRP A C 1
ATOM 781 O O . TRP A 1 99 ? -5.029 7.970 17.573 1.00 88.25 99 TRP A O 1
ATOM 791 N N . ILE A 1 100 ? -4.045 6.583 19.023 1.00 89.00 100 ILE A N 1
ATOM 792 C CA . ILE A 1 100 ? -2.863 7.433 19.215 1.00 89.00 100 ILE A CA 1
ATOM 793 C C . ILE A 1 100 ? -2.027 7.511 17.934 1.00 89.00 100 ILE A C 1
ATOM 795 O O . ILE A 1 100 ? -1.568 8.594 17.570 1.00 89.00 100 ILE A O 1
ATOM 799 N N . GLU A 1 101 ? -1.874 6.399 17.215 1.00 90.38 101 GLU A N 1
ATOM 800 C CA . GLU A 1 101 ? -1.157 6.368 15.937 1.00 90.38 101 GLU A CA 1
ATOM 801 C C . GLU A 1 101 ? -1.875 7.168 14.839 1.00 90.38 101 GLU A C 1
ATOM 803 O O . GLU A 1 101 ? -1.225 7.866 14.059 1.00 90.38 101 GLU A O 1
ATOM 808 N N . GLN A 1 102 ? -3.209 7.099 14.786 1.00 88.19 102 GLN A N 1
ATOM 809 C CA . GLN A 1 102 ? -4.002 7.726 13.723 1.00 88.19 102 GLN A CA 1
ATOM 810 C C . GLN A 1 102 ? -4.409 9.176 14.023 1.00 88.19 102 GLN A C 1
ATOM 812 O O . GLN A 1 102 ? -4.441 10.008 13.114 1.00 88.19 102 GLN A O 1
ATOM 817 N N . LEU A 1 103 ? -4.745 9.486 15.277 1.00 88.88 103 LEU A N 1
ATOM 818 C CA . LEU A 1 103 ? -5.296 10.778 15.705 1.00 88.88 103 LEU A CA 1
ATOM 819 C C . LEU A 1 103 ? -4.276 11.638 16.467 1.00 88.88 103 LEU A C 1
ATOM 821 O O . LEU A 1 103 ? -4.445 12.856 16.534 1.00 88.88 103 LEU A O 1
ATOM 825 N N . GLY A 1 104 ? -3.206 11.036 16.995 1.00 90.44 104 GLY A N 1
ATOM 826 C CA . GLY A 1 104 ? -2.076 11.732 17.607 1.00 90.44 104 GLY A CA 1
ATOM 827 C C . GLY A 1 104 ? -1.954 11.577 19.133 1.00 90.44 104 GLY A C 1
ATOM 828 O O . GLY A 1 104 ? -2.768 10.925 19.787 1.00 90.44 104 GLY A O 1
ATOM 829 N N . PRO A 1 105 ? -0.933 12.216 19.737 1.00 90.31 105 PRO A N 1
ATOM 830 C CA . PRO A 1 105 ? -0.523 11.975 21.125 1.00 90.31 105 PRO A CA 1
ATOM 831 C C . PRO A 1 105 ? -1.495 12.513 22.189 1.00 90.31 105 PRO A C 1
ATOM 833 O O . PRO A 1 105 ? -1.351 12.202 23.366 1.00 90.31 105 PRO A O 1
ATOM 836 N N . GLU A 1 106 ? -2.509 13.298 21.812 1.00 87.25 106 GLU A N 1
ATOM 837 C CA . GLU A 1 106 ? -3.521 13.823 22.746 1.00 87.25 106 GLU A CA 1
ATOM 838 C C . GLU A 1 106 ? -4.312 12.706 23.456 1.00 87.25 106 GLU A C 1
ATOM 840 O O . GLU A 1 106 ? -4.852 12.917 24.541 1.00 87.25 106 GLU A O 1
ATOM 845 N N . TYR A 1 107 ? -4.328 11.502 22.877 1.00 85.00 107 TYR A N 1
ATOM 846 C CA . TYR A 1 107 ? -5.027 10.341 23.420 1.00 85.00 107 TYR A CA 1
ATOM 847 C C . TYR A 1 107 ? -4.172 9.470 24.361 1.00 85.00 107 TYR A C 1
ATOM 849 O O . TYR A 1 107 ? -4.717 8.581 25.015 1.00 85.00 107 TYR A O 1
ATOM 857 N N . GLU A 1 108 ? -2.866 9.742 24.508 1.00 85.81 108 GLU A N 1
ATOM 858 C CA . GLU A 1 108 ? -1.969 9.011 25.425 1.00 85.81 108 GLU A CA 1
ATOM 859 C C . GLU A 1 108 ? -2.482 8.906 26.878 1.00 85.81 108 GLU A C 1
ATOM 861 O O . GLU A 1 108 ? -2.372 7.822 27.459 1.00 85.81 108 GLU A O 1
ATOM 866 N N . PRO A 1 109 ? -3.102 9.944 27.484 1.00 86.62 109 PRO A N 1
ATOM 867 C CA . PRO A 1 109 ? -3.614 9.857 28.854 1.00 86.62 109 PRO A CA 1
ATOM 868 C C . PRO A 1 109 ? -4.710 8.799 29.065 1.00 86.62 109 PRO A C 1
ATOM 870 O O . PRO A 1 109 ? -4.957 8.397 30.203 1.00 86.62 109 PRO A O 1
ATOM 873 N N . TYR A 1 110 ? -5.374 8.345 27.997 1.00 83.25 110 TYR A N 1
ATOM 874 C CA . TYR A 1 110 ? -6.449 7.354 28.068 1.00 83.25 110 TYR A CA 1
ATOM 875 C C . TYR A 1 110 ? -5.952 5.901 28.009 1.00 83.25 110 TYR A C 1
ATOM 877 O O . TYR A 1 110 ? -6.772 4.995 28.123 1.00 83.25 110 TYR A O 1
ATOM 885 N N . GLN A 1 111 ? -4.641 5.649 27.882 1.00 81.25 111 GLN A N 1
ATOM 886 C CA . GLN A 1 111 ? -4.105 4.280 27.823 1.00 81.25 111 GLN A CA 1
ATOM 887 C C . GLN A 1 111 ? -4.289 3.478 29.123 1.00 81.25 111 GLN A C 1
ATOM 889 O O . GLN A 1 111 ? -4.439 2.261 29.063 1.00 81.25 111 GLN A O 1
ATOM 894 N N . SER A 1 112 ? -4.234 4.124 30.294 1.00 73.50 112 SER A N 1
ATOM 895 C CA . SER A 1 112 ? -4.050 3.424 31.575 1.00 73.50 112 SER A CA 1
ATOM 896 C C . SER A 1 112 ? -5.221 3.561 32.548 1.00 73.50 112 SER A C 1
ATOM 898 O O . SER A 1 112 ? -5.847 2.563 32.889 1.00 73.50 112 SER A O 1
ATOM 900 N N . GLU A 1 113 ? -5.533 4.767 33.027 1.00 68.50 113 GLU A N 1
ATOM 901 C CA . GLU A 1 113 ? -6.457 4.920 34.167 1.00 68.50 113 GLU A CA 1
ATOM 902 C C . GLU A 1 113 ? -7.889 5.316 33.784 1.00 68.50 113 GLU A C 1
ATOM 904 O O . GLU A 1 113 ? -8.793 5.167 34.600 1.00 68.50 113 GLU A O 1
ATOM 909 N N . ASN A 1 114 ? -8.131 5.775 32.551 1.00 74.81 114 ASN A N 1
ATOM 910 C CA . ASN A 1 114 ? -9.444 6.281 32.130 1.00 74.81 114 ASN A CA 1
ATOM 911 C C . ASN A 1 114 ? -9.820 5.894 30.694 1.00 74.81 114 ASN A C 1
ATOM 913 O O . ASN A 1 114 ? -10.420 6.705 29.994 1.00 74.81 114 ASN A O 1
ATOM 917 N N . ASN A 1 115 ? -9.487 4.682 30.236 1.00 82.75 115 ASN A N 1
ATOM 918 C CA . ASN A 1 115 ? -9.851 4.250 28.885 1.00 82.75 115 ASN A CA 1
ATOM 919 C C . ASN A 1 115 ? -11.393 4.225 28.713 1.00 82.75 115 ASN A C 1
ATOM 921 O O . ASN A 1 115 ? -12.073 3.409 29.355 1.00 82.75 115 ASN A O 1
ATOM 925 N N . PRO A 1 116 ? -11.980 5.117 27.885 1.00 81.75 116 PRO A N 1
ATOM 926 C CA . PRO A 1 116 ? -13.422 5.144 27.674 1.00 81.75 116 PRO A CA 1
ATOM 927 C C . PRO A 1 116 ? -13.886 4.049 26.702 1.00 81.75 116 PRO A C 1
ATOM 929 O O . PRO A 1 116 ? -15.090 3.789 26.628 1.00 81.75 116 PRO A O 1
ATOM 932 N N . LEU A 1 117 ? -12.956 3.423 25.972 1.00 85.75 117 LEU A N 1
ATOM 933 C CA . LEU A 1 117 ? -13.241 2.425 24.949 1.00 85.75 117 LEU A CA 1
ATOM 934 C C . LEU A 1 117 ? -13.776 1.123 25.558 1.00 85.75 117 LEU A C 1
ATOM 936 O O . LEU A 1 117 ? -13.668 0.855 26.762 1.00 85.75 117 LEU A O 1
ATOM 940 N N . LEU A 1 118 ? -14.433 0.356 24.698 1.00 84.38 118 LEU A N 1
ATOM 941 C CA . LEU A 1 118 ? -14.959 -0.976 24.969 1.00 84.38 118 LEU A CA 1
ATOM 942 C C . LEU A 1 118 ? -14.206 -1.961 24.083 1.00 84.38 118 LEU A C 1
ATOM 944 O O . LEU A 1 118 ? -13.588 -1.542 23.111 1.00 84.38 118 LEU A O 1
ATOM 948 N N . ASP A 1 119 ? -14.277 -3.242 24.416 1.00 84.25 119 ASP A N 1
ATOM 949 C CA . ASP A 1 119 ? -13.768 -4.279 23.523 1.00 84.25 119 ASP A CA 1
ATOM 950 C C . ASP A 1 119 ? -14.677 -4.374 22.284 1.00 84.25 119 ASP A C 1
ATOM 952 O O . ASP A 1 119 ? -15.883 -4.088 22.375 1.00 84.25 119 ASP A O 1
ATOM 956 N N . ALA A 1 120 ? -14.094 -4.732 21.139 1.00 81.81 120 ALA A N 1
ATOM 957 C CA . ALA A 1 120 ? -14.743 -4.696 19.830 1.00 81.81 120 ALA A CA 1
ATOM 958 C C . ALA A 1 120 ? -14.462 -5.946 18.990 1.00 81.81 120 ALA A C 1
ATOM 960 O O . ALA A 1 120 ? -13.342 -6.495 19.090 1.00 81.81 120 ALA A O 1
#

pLDDT: mean 85.26, std 8.5, range [53.94, 98.06]